Protein AF-A0A948Q547-F1 (afdb_monomer_lite)

Foldseek 3Di:
DDDDDDDDDDLDWQVNQDAQPPQRRAWPTKDQWAWDFDADPVRAGTKIKTQIWTAGPVRQTFTWIWIDDPPGRIDTDSDTAAEPCLVVVVDPVPDHNWDWRHWDNKHWDQDPNWTKIWTWTQTPLAIWIWIWTQDADCPDRRRSRSYTYTPDTPDDDHDGDDDDD

Sequence (165 aa):
MTFRRRGTGPLLSRHDIPAMPPHITDPSSVFNPGAVMLPQDDGSPGRVILLLRVQTRGRKTFTVPAATRPGKPFRISDHPVEFVGLQDFWTPLGMPAMRVFHVYDPRITMLDGELMVTTAVDTERGCRLAIWRAAGSRDGDFAGLERLELIGFAGDHDTRNGVLF

Secondary structure (DSSP, 8-state):
-----SSSS-SS-GGGSPPBTTTBSSEEEEEEEEEEEE--TTSPPPEEEEEEEEEETT--EEEEEEEE-TTSPPEEPSSPPEEESTTT-S-TTSPPPPPEEEEEEEEEEEETTEEEEEEEEEETTEEEEEEEEE-S-TTSTTTTTTEEEEEEES-SS--------

pLDDT: mean 90.16, std 11.58, range [36.22, 98.75]

Structure (mmCIF, N/CA/C/O backbone):
data_AF-A0A948Q547-F1
#
_entry.id   AF-A0A948Q547-F1
#
loop_
_atom_site.group_PDB
_atom_site.id
_atom_site.type_symbol
_atom_site.label_atom_id
_atom_site.label_alt_id
_atom_site.label_comp_id
_atom_site.label_asym_id
_atom_site.label_entity_id
_atom_site.label_seq_id
_atom_site.pdbx_PDB_ins_code
_atom_site.Cartn_x
_atom_site.Cartn_y
_atom_site.Cartn_z
_atom_site.occupancy
_atom_site.B_iso_or_equiv
_atom_site.auth_seq_id
_atom_site.auth_comp_id
_atom_site.auth_asym_id
_atom_site.auth_atom_id
_atom_site.pdbx_PDB_model_num
ATOM 1 N N . MET A 1 1 ? -30.320 -0.808 0.044 1.00 74.25 1 MET A N 1
ATOM 2 C CA . MET A 1 1 ? -29.054 -0.722 0.805 1.00 74.25 1 MET A CA 1
ATOM 3 C C . MET A 1 1 ? -28.857 0.728 1.215 1.00 74.25 1 MET A C 1
ATOM 5 O O . MET A 1 1 ? -28.897 1.585 0.344 1.00 74.25 1 MET A O 1
ATOM 9 N N . THR A 1 2 ? -28.716 1.021 2.509 1.00 89.06 2 THR A N 1
ATOM 10 C CA . THR A 1 2 ? -28.524 2.400 2.995 1.00 89.06 2 THR A CA 1
ATOM 11 C C . THR A 1 2 ? -27.060 2.592 3.354 1.00 89.06 2 THR A C 1
ATOM 13 O O . THR A 1 2 ? -26.587 2.035 4.342 1.00 89.06 2 THR A O 1
ATOM 16 N N . PHE A 1 3 ? -26.334 3.375 2.559 1.00 87.50 3 PHE A N 1
ATOM 17 C CA . PHE A 1 3 ? -24.958 3.738 2.882 1.00 87.50 3 PHE A CA 1
ATOM 18 C C . PHE A 1 3 ? -24.954 4.822 3.961 1.00 87.50 3 PHE A C 1
ATOM 20 O O . PHE A 1 3 ? -25.521 5.897 3.773 1.00 87.50 3 PHE A O 1
ATOM 27 N N . ARG A 1 4 ? -24.310 4.548 5.099 1.00 90.75 4 ARG A N 1
ATOM 28 C CA . ARG A 1 4 ? -24.070 5.544 6.151 1.00 90.75 4 ARG A CA 1
ATOM 29 C C . ARG A 1 4 ? -22.618 5.991 6.088 1.00 90.75 4 ARG A C 1
ATOM 31 O O . ARG A 1 4 ? -21.711 5.203 6.343 1.00 90.75 4 ARG A O 1
ATOM 38 N N . ARG A 1 5 ? -22.398 7.258 5.741 1.00 88.25 5 ARG A N 1
ATOM 39 C CA . ARG A 1 5 ? -21.062 7.857 5.757 1.00 88.25 5 ARG A CA 1
ATOM 40 C C . ARG A 1 5 ? -20.607 8.044 7.203 1.00 88.25 5 ARG A C 1
ATOM 42 O O . ARG A 1 5 ? -21.379 8.487 8.051 1.00 88.25 5 ARG A O 1
ATOM 49 N N . ARG A 1 6 ? -19.344 7.729 7.479 1.00 85.06 6 ARG A N 1
ATOM 50 C CA . ARG A 1 6 ? -18.723 8.048 8.765 1.00 85.06 6 ARG A CA 1
ATOM 51 C C . ARG A 1 6 ? -18.285 9.513 8.758 1.00 85.06 6 ARG A C 1
ATOM 53 O O . ARG A 1 6 ? -17.330 9.856 8.071 1.00 85.06 6 ARG A O 1
ATOM 60 N N . GLY A 1 7 ? -18.983 10.350 9.526 1.00 86.50 7 GLY A N 1
ATOM 61 C CA . GLY A 1 7 ? -18.706 11.787 9.623 1.00 86.50 7 GLY A CA 1
ATOM 62 C C . GLY A 1 7 ? -18.974 12.566 8.327 1.00 86.50 7 GLY A C 1
ATOM 63 O O . GLY A 1 7 ? -19.529 12.039 7.362 1.00 86.50 7 GLY A O 1
ATOM 64 N N . THR A 1 8 ? -18.583 13.843 8.319 1.00 88.50 8 THR A N 1
ATOM 65 C CA . THR A 1 8 ? -18.777 14.773 7.189 1.00 88.50 8 THR A CA 1
ATOM 66 C C . THR A 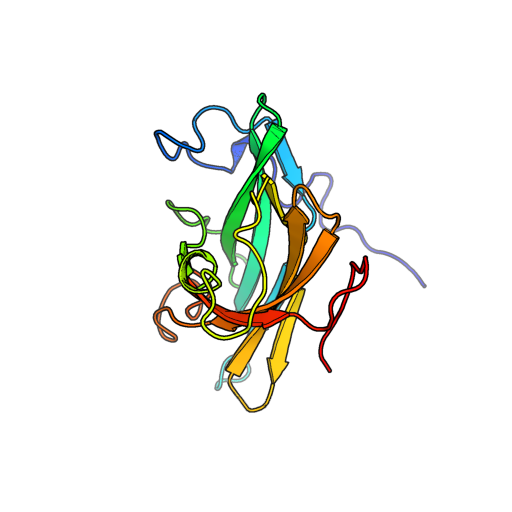1 8 ? -17.547 14.897 6.283 1.00 88.50 8 THR A C 1
ATOM 68 O O . THR A 1 8 ? -17.679 15.297 5.129 1.00 88.50 8 THR A O 1
ATOM 71 N N . GLY A 1 9 ? -16.361 14.529 6.774 1.00 88.19 9 GLY A N 1
ATOM 72 C CA . GLY A 1 9 ? -15.084 14.665 6.069 1.00 88.19 9 GLY A CA 1
ATOM 73 C C . GLY A 1 9 ? -14.540 13.361 5.469 1.00 88.19 9 GLY A C 1
ATOM 74 O O . GLY A 1 9 ? -15.213 12.323 5.483 1.00 88.19 9 GLY A O 1
ATOM 75 N N . PRO A 1 10 ? -13.324 13.400 4.899 1.00 92.69 10 PRO A N 1
ATOM 76 C CA . PRO A 1 10 ? -12.546 12.193 4.650 1.00 92.69 10 PRO A CA 1
ATOM 77 C C . PRO A 1 10 ? -12.061 11.584 5.978 1.00 92.69 10 PRO A C 1
ATOM 79 O O . PRO A 1 10 ? -11.901 12.293 6.967 1.00 92.69 10 PRO A O 1
ATOM 82 N N . LEU A 1 11 ? -11.814 10.269 6.001 1.00 92.69 11 LEU A N 1
ATOM 83 C CA . LEU A 1 11 ? -11.202 9.611 7.168 1.00 92.69 11 LEU A CA 1
ATOM 84 C C . LEU A 1 11 ? -9.729 10.000 7.343 1.00 92.69 11 LEU A C 1
ATOM 86 O O . LEU A 1 11 ? -9.252 10.080 8.468 1.00 92.69 11 LEU A O 1
ATOM 90 N N . LEU A 1 12 ? -9.037 10.206 6.223 1.00 96.06 12 LEU A N 1
ATOM 91 C CA . LEU A 1 12 ? -7.650 10.644 6.125 1.00 96.06 12 LEU A CA 1
ATOM 92 C C . LEU A 1 12 ? -7.515 11.578 4.925 1.00 96.06 12 LEU A C 1
ATOM 94 O O . LEU A 1 12 ? -8.158 11.381 3.891 1.00 96.06 12 LEU A O 1
ATOM 98 N N . SER A 1 13 ? -6.661 12.578 5.060 1.00 96.75 13 SER A N 1
ATOM 99 C CA . SER A 1 13 ? -6.318 13.568 4.051 1.00 96.75 13 SER A CA 1
ATOM 100 C C . SER A 1 13 ? -4.800 13.672 3.910 1.00 96.75 13 SER A C 1
ATOM 102 O O . SER A 1 13 ? -4.035 13.150 4.717 1.00 96.75 13 SER A O 1
ATOM 104 N N . ARG A 1 14 ? -4.333 14.395 2.888 1.00 96.31 14 ARG A N 1
ATOM 105 C CA . ARG A 1 14 ? -2.896 14.658 2.711 1.00 96.31 14 ARG A CA 1
ATOM 106 C C . ARG A 1 14 ? -2.257 15.375 3.911 1.00 96.31 14 ARG A C 1
ATOM 108 O O . ARG A 1 14 ? -1.051 15.281 4.074 1.00 96.31 14 ARG A O 1
ATOM 115 N N . HIS A 1 15 ? -3.048 16.096 4.712 1.00 95.88 15 HIS A N 1
ATOM 116 C CA . HIS A 1 15 ? -2.569 16.820 5.892 1.00 95.88 15 HIS A CA 1
ATOM 117 C C . HIS A 1 15 ? -2.264 15.888 7.069 1.00 95.88 15 HIS A C 1
ATOM 119 O O . HIS A 1 15 ? -1.536 16.281 7.972 1.00 95.88 15 HIS A O 1
ATOM 125 N N . ASP A 1 16 ? -2.782 14.658 7.031 1.00 96.81 16 ASP A N 1
ATOM 126 C CA . ASP A 1 16 ? -2.529 13.629 8.040 1.00 96.81 16 ASP A CA 1
ATOM 127 C C . ASP A 1 16 ? -1.257 12.819 7.735 1.00 96.81 16 ASP A C 1
ATOM 129 O O . ASP A 1 16 ? -0.802 12.041 8.570 1.00 96.81 16 ASP A O 1
ATOM 133 N N . ILE A 1 17 ? -0.678 12.977 6.537 1.00 97.31 17 ILE A N 1
ATOM 134 C CA . ILE A 1 17 ? 0.533 12.265 6.123 1.00 97.31 17 ILE A CA 1
ATOM 135 C C . ILE A 1 17 ? 1.762 13.061 6.578 1.00 97.31 17 ILE A C 1
ATOM 137 O O . ILE A 1 17 ? 1.959 14.181 6.095 1.00 97.31 17 ILE A O 1
ATOM 141 N N . PRO A 1 18 ? 2.606 12.513 7.472 1.00 94.44 18 PRO A N 1
ATOM 142 C CA . PRO A 1 18 ? 3.817 13.200 7.892 1.00 94.44 18 PRO A CA 1
ATOM 143 C C . PRO A 1 18 ? 4.817 13.287 6.734 1.00 94.44 18 PRO A C 1
ATOM 145 O O . PRO A 1 18 ? 4.805 12.473 5.807 1.00 94.44 18 PRO A O 1
ATOM 148 N N . ALA A 1 19 ? 5.709 14.274 6.792 1.00 93.00 19 ALA A N 1
ATOM 149 C CA . ALA A 1 19 ? 6.828 14.337 5.863 1.00 93.00 19 ALA A CA 1
ATOM 150 C C . ALA A 1 19 ? 7.808 13.183 6.143 1.00 93.00 19 ALA A C 1
ATOM 152 O O . ALA A 1 19 ? 8.213 12.978 7.284 1.00 93.00 19 ALA A O 1
ATOM 153 N N . MET A 1 20 ? 8.223 12.472 5.095 1.00 94.44 20 MET A N 1
ATOM 154 C CA . MET A 1 20 ? 9.182 11.360 5.126 1.00 94.44 20 MET A CA 1
ATOM 155 C C . MET A 1 20 ? 10.304 11.620 4.101 1.00 94.44 20 MET A C 1
ATOM 157 O O . MET A 1 20 ? 10.255 11.110 2.972 1.00 94.44 20 MET A O 1
ATOM 161 N N . PRO A 1 21 ? 11.289 12.486 4.407 1.00 91.19 21 PRO A N 1
ATOM 162 C CA . PRO A 1 21 ? 12.372 12.806 3.480 1.00 91.19 21 PRO A CA 1
ATOM 163 C C . PRO A 1 21 ? 13.259 11.589 3.140 1.00 91.19 21 PRO A C 1
ATOM 165 O O . PRO A 1 21 ? 13.424 10.707 3.976 1.00 91.19 21 PRO A O 1
ATOM 168 N N . PRO A 1 22 ? 13.859 11.539 1.931 1.00 89.12 22 PRO A N 1
ATOM 169 C CA . PRO A 1 22 ? 13.700 12.503 0.837 1.00 89.12 22 PRO A CA 1
ATOM 170 C C . PRO A 1 22 ? 12.458 12.228 -0.032 1.00 89.12 22 PRO A C 1
ATOM 172 O O . PRO A 1 22 ? 12.224 12.918 -1.020 1.00 89.12 22 PRO A O 1
ATOM 175 N N . HIS A 1 23 ? 11.680 11.191 0.283 1.00 87.62 23 HIS A N 1
ATOM 176 C CA . HIS A 1 23 ? 10.728 10.587 -0.646 1.00 87.62 23 HIS A CA 1
ATOM 177 C C . HIS A 1 23 ? 9.331 11.218 -0.632 1.00 87.62 23 HIS A C 1
ATOM 179 O O . HIS A 1 23 ? 8.740 11.409 -1.697 1.00 87.62 23 HIS A O 1
ATOM 185 N N . ILE A 1 24 ? 8.808 11.554 0.549 1.00 93.94 24 ILE A N 1
ATOM 186 C CA . ILE A 1 24 ? 7.465 12.115 0.744 1.00 93.94 24 ILE A CA 1
ATOM 187 C C . ILE A 1 24 ? 7.591 13.438 1.499 1.00 93.94 24 ILE A C 1
ATOM 189 O O . ILE A 1 24 ? 7.372 13.506 2.698 1.00 93.94 24 ILE A O 1
ATOM 193 N N . THR A 1 25 ? 7.976 14.511 0.818 1.00 92.88 25 THR A N 1
ATOM 194 C CA . THR A 1 25 ? 8.087 15.848 1.436 1.00 92.88 25 THR A CA 1
ATOM 195 C C . THR A 1 25 ? 6.860 16.727 1.194 1.00 92.88 25 THR A C 1
ATOM 197 O O . THR A 1 25 ? 6.592 17.637 1.969 1.00 92.88 25 THR A O 1
ATOM 200 N N . ASP A 1 26 ? 6.099 16.443 0.135 1.00 92.94 26 ASP A N 1
ATOM 201 C CA . ASP A 1 26 ? 4.949 17.242 -0.298 1.00 92.94 26 ASP A CA 1
ATOM 202 C C . ASP A 1 26 ? 3.834 16.329 -0.852 1.00 92.94 26 ASP A C 1
ATOM 204 O O . ASP A 1 26 ? 3.690 16.158 -2.076 1.00 92.94 26 ASP A O 1
ATOM 208 N N . PRO A 1 27 ? 3.084 15.649 0.042 1.00 96.06 27 PRO A N 1
ATOM 209 C CA . PRO A 1 27 ? 1.976 14.792 -0.351 1.00 96.06 27 PRO A CA 1
ATOM 210 C C . PRO A 1 27 ? 0.847 15.627 -0.972 1.00 96.06 27 PRO A C 1
ATOM 212 O O . PRO A 1 27 ? 0.334 16.594 -0.406 1.00 96.06 27 PRO A O 1
ATOM 215 N N . SER A 1 28 ? 0.431 15.221 -2.167 1.00 96.50 28 SER A N 1
ATOM 216 C CA . SER A 1 28 ? -0.675 15.830 -2.909 1.00 96.50 28 SER A CA 1
ATOM 217 C C . SER A 1 28 ? -2.012 15.148 -2.623 1.00 96.50 28 SER A C 1
ATOM 219 O O . SER A 1 28 ? -3.046 15.813 -2.613 1.00 96.50 28 SER A O 1
ATOM 221 N N . SER A 1 29 ? -2.005 13.837 -2.362 1.00 97.25 29 SER A N 1
ATOM 222 C CA . SER A 1 29 ? -3.214 13.049 -2.118 1.00 97.25 29 SER A CA 1
ATOM 223 C C . SER A 1 29 ? -2.921 11.746 -1.365 1.00 97.25 29 SER A C 1
ATOM 225 O O . SER A 1 29 ? -1.806 11.222 -1.402 1.00 97.25 29 SER A O 1
ATOM 227 N N . VAL A 1 30 ? -3.952 11.235 -0.685 1.00 97.94 30 VAL A N 1
ATOM 228 C CA . VAL A 1 30 ? -3.998 9.921 -0.032 1.00 97.94 30 VAL A CA 1
ATOM 229 C C . VAL A 1 30 ? -5.317 9.248 -0.403 1.00 97.94 30 VAL A C 1
ATOM 231 O O . VAL A 1 30 ? -6.376 9.859 -0.267 1.00 97.94 30 VAL A O 1
ATOM 234 N N . PHE A 1 31 ? -5.265 8.033 -0.946 1.00 97.94 31 PHE A N 1
ATOM 235 C CA . PHE A 1 31 ? -6.444 7.353 -1.489 1.00 97.94 31 PHE A CA 1
ATOM 236 C C . PHE A 1 31 ? -6.206 5.842 -1.659 1.00 97.94 31 PHE A C 1
ATOM 238 O O . PHE A 1 31 ? -5.159 5.331 -1.268 1.00 97.94 31 PHE A O 1
ATOM 245 N N . ASN A 1 32 ? -7.209 5.130 -2.187 1.00 97.62 32 ASN A N 1
ATOM 246 C CA . ASN A 1 32 ? -7.186 3.705 -2.554 1.00 97.62 32 ASN A CA 1
ATOM 247 C C . ASN A 1 32 ? -6.442 2.776 -1.577 1.00 97.62 32 ASN A C 1
ATOM 249 O O . ASN A 1 32 ? -5.498 2.094 -1.985 1.00 97.62 32 ASN A O 1
ATOM 253 N N . PRO A 1 33 ? -6.833 2.744 -0.290 1.00 98.06 33 PRO A N 1
ATOM 254 C CA . PRO A 1 33 ? -6.163 1.879 0.651 1.00 98.06 33 PRO A CA 1
ATOM 255 C C . PRO A 1 33 ? -6.554 0.414 0.450 1.00 98.06 33 PRO A C 1
ATOM 257 O O . PRO A 1 33 ? -7.725 0.094 0.235 1.00 98.06 33 PRO A O 1
ATOM 260 N N . GLY A 1 34 ? -5.586 -0.475 0.637 1.00 98.19 34 GLY A N 1
ATOM 261 C CA . GLY A 1 34 ? -5.870 -1.842 1.061 1.00 98.19 34 GLY A CA 1
ATOM 262 C C . GLY A 1 34 ? -6.294 -1.817 2.521 1.00 98.19 34 GLY A C 1
ATOM 263 O O . GLY A 1 34 ? -5.791 -0.986 3.273 1.00 98.19 34 GLY A O 1
ATOM 264 N N . ALA A 1 35 ? -7.217 -2.681 2.932 1.00 97.00 35 ALA A N 1
ATOM 265 C CA . ALA A 1 35 ? -7.736 -2.680 4.294 1.00 97.00 35 ALA A CA 1
ATOM 266 C C . ALA A 1 35 ? -7.872 -4.101 4.831 1.00 97.00 35 ALA A C 1
ATOM 268 O O . ALA A 1 35 ? -8.335 -4.988 4.119 1.00 97.00 35 ALA A O 1
ATOM 269 N N . VAL A 1 36 ? -7.521 -4.286 6.101 1.00 96.19 36 VAL A N 1
ATOM 270 C CA . VAL A 1 36 ? -7.805 -5.501 6.865 1.00 96.19 36 VAL A CA 1
ATOM 271 C C . VAL A 1 36 ? -8.250 -5.123 8.272 1.00 96.19 36 VAL A C 1
ATOM 273 O O . VAL A 1 36 ? -7.772 -4.145 8.853 1.00 96.19 36 VAL A O 1
ATOM 276 N N . MET A 1 37 ? -9.182 -5.892 8.825 1.00 94.88 37 MET A N 1
ATOM 277 C CA . MET A 1 37 ? -9.537 -5.828 10.237 1.00 94.88 37 MET A CA 1
ATOM 278 C C . MET A 1 37 ? -8.989 -7.079 10.914 1.00 94.88 37 MET A C 1
ATOM 280 O O . MET A 1 37 ? -9.390 -8.187 10.571 1.00 94.88 37 MET A O 1
ATOM 284 N N . LEU A 1 38 ? -8.066 -6.893 11.854 1.00 92.25 38 LEU A N 1
ATOM 285 C CA . LEU A 1 38 ? -7.522 -7.974 12.663 1.00 92.25 38 LEU A CA 1
ATOM 286 C C . LEU A 1 38 ? -8.361 -8.115 13.935 1.00 92.25 38 LEU A C 1
ATOM 288 O O . LEU A 1 38 ? -8.468 -7.128 14.674 1.00 92.25 38 LEU A O 1
ATOM 292 N N . PRO A 1 39 ? -8.967 -9.285 14.194 1.00 87.31 39 PRO A N 1
ATOM 293 C CA . PRO A 1 39 ? -9.697 -9.526 15.433 1.00 87.31 39 PRO A CA 1
ATOM 294 C C . PRO A 1 39 ? -8.757 -9.469 16.646 1.00 87.31 39 PRO A C 1
ATOM 296 O O . PRO A 1 39 ? -7.539 -9.576 16.503 1.00 87.31 39 PRO A O 1
ATOM 299 N N . GLN A 1 40 ? -9.329 -9.277 17.835 1.00 81.38 40 GLN A N 1
ATOM 300 C CA . GLN A 1 40 ? -8.626 -9.485 19.103 1.00 81.38 40 GLN A CA 1
ATOM 301 C C . GLN A 1 40 ? -9.146 -10.764 19.760 1.00 81.38 40 GLN A C 1
ATOM 303 O O . GLN A 1 40 ? -10.337 -11.067 19.657 1.00 81.38 40 GLN A O 1
ATOM 308 N N . ASP A 1 41 ? -8.261 -11.497 20.434 1.00 81.50 41 ASP A N 1
ATOM 309 C CA . ASP A 1 41 ? -8.575 -12.800 21.041 1.00 81.50 41 ASP A CA 1
ATOM 310 C C . ASP A 1 41 ? -9.621 -12.703 22.164 1.00 81.50 41 ASP A C 1
ATOM 312 O O . ASP A 1 41 ? -10.328 -13.664 22.453 1.00 81.50 41 ASP A O 1
ATOM 316 N N . ASP A 1 42 ? -9.755 -11.526 22.777 1.00 82.81 42 ASP A N 1
ATOM 317 C CA . ASP A 1 42 ? -10.699 -11.244 23.860 1.00 82.81 42 ASP A CA 1
ATOM 318 C C . ASP A 1 42 ? -12.113 -10.864 23.374 1.00 82.81 42 ASP A C 1
ATOM 320 O O . ASP A 1 42 ? -12.975 -10.501 24.177 1.00 82.81 42 ASP A O 1
ATOM 324 N N . GLY A 1 43 ? -12.365 -10.925 22.061 1.00 77.50 43 GLY A N 1
ATOM 325 C CA . GLY A 1 43 ? -13.646 -10.557 21.455 1.00 77.50 43 GLY A CA 1
ATOM 326 C C . GLY A 1 43 ? -13.902 -9.048 21.381 1.00 77.50 43 GLY A C 1
ATOM 327 O O . GLY A 1 43 ? -14.984 -8.630 20.957 1.00 77.50 43 GLY A O 1
ATOM 328 N N . SER A 1 44 ? -12.931 -8.211 21.763 1.00 79.44 44 SER A N 1
ATOM 329 C CA . SER A 1 44 ? -13.020 -6.764 21.585 1.00 79.44 44 SER A CA 1
ATOM 330 C C . SER A 1 44 ? -12.935 -6.372 20.097 1.00 79.44 44 SER A C 1
ATOM 332 O O . SER A 1 44 ? -12.478 -7.154 19.252 1.00 79.44 44 SER A O 1
ATOM 334 N N . PRO A 1 45 ? -13.412 -5.170 19.710 1.00 81.19 45 PRO A N 1
ATOM 335 C CA . PRO A 1 45 ? -13.444 -4.812 18.305 1.00 81.19 45 PRO A CA 1
ATOM 336 C C . PRO A 1 45 ? -12.026 -4.658 17.739 1.00 81.19 45 PRO A C 1
ATOM 338 O O . PRO A 1 45 ? -11.155 -4.009 18.323 1.00 81.19 45 PRO A O 1
ATOM 341 N N . GLY A 1 46 ? -11.823 -5.266 16.571 1.00 88.19 46 GLY A N 1
ATOM 342 C CA . GLY A 1 46 ? -10.513 -5.458 15.965 1.00 88.19 46 GLY A CA 1
ATOM 343 C C . GLY A 1 46 ? -9.741 -4.180 15.628 1.00 88.19 46 GLY A C 1
ATOM 344 O O . GLY A 1 46 ? -10.297 -3.087 15.473 1.00 88.19 46 GLY A O 1
A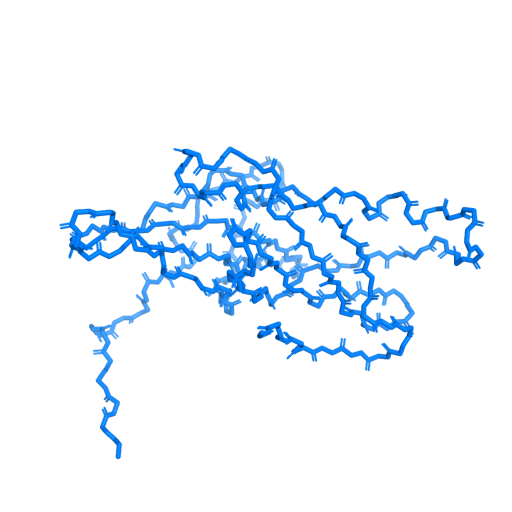TOM 345 N N . ARG A 1 47 ? -8.425 -4.334 15.454 1.00 92.38 47 ARG A N 1
ATOM 346 C CA . ARG A 1 47 ? -7.555 -3.288 14.897 1.00 92.38 47 ARG A CA 1
ATOM 347 C C . ARG A 1 47 ? -7.779 -3.218 13.390 1.00 92.38 47 ARG A C 1
ATOM 349 O O . ARG A 1 47 ? -7.678 -4.231 12.705 1.00 92.38 47 ARG A O 1
ATOM 356 N N . VAL A 1 48 ? -8.024 -2.026 12.858 1.00 95.75 48 VAL A N 1
ATOM 357 C CA . VAL A 1 48 ? -8.059 -1.803 11.407 1.00 95.75 48 VAL A CA 1
ATOM 358 C C . VAL A 1 48 ? -6.677 -1.365 10.957 1.00 95.75 48 VAL A C 1
ATOM 360 O O . VAL A 1 48 ? -6.115 -0.432 11.531 1.00 95.75 48 VAL A O 1
ATOM 363 N N . ILE A 1 49 ? -6.149 -2.015 9.925 1.00 97.62 49 ILE A N 1
ATOM 364 C CA . ILE A 1 49 ? -4.907 -1.625 9.262 1.00 97.62 49 ILE A CA 1
ATOM 365 C C . ILE A 1 49 ? -5.224 -1.289 7.812 1.00 97.62 49 ILE A C 1
ATOM 367 O O . ILE A 1 49 ? -5.967 -2.006 7.139 1.00 97.62 49 ILE A O 1
ATOM 371 N N . LEU A 1 50 ? -4.663 -0.180 7.350 1.00 98.50 50 LEU A N 1
ATOM 372 C CA . LEU A 1 50 ? -4.725 0.292 5.985 1.00 98.50 50 LEU A CA 1
ATOM 373 C C . LEU A 1 50 ? -3.320 0.316 5.385 1.00 98.50 50 LEU A C 1
ATOM 375 O O . LEU A 1 50 ? -2.368 0.730 6.041 1.00 98.50 50 LEU A O 1
ATOM 379 N N . LEU A 1 51 ? -3.214 -0.044 4.113 1.00 98.75 51 LEU A N 1
ATOM 380 C CA . LEU A 1 51 ? -2.064 0.276 3.277 1.00 98.75 51 LEU A CA 1
ATOM 381 C C . LEU A 1 51 ? -2.477 1.392 2.322 1.00 98.75 51 LEU A C 1
ATOM 383 O O . LEU A 1 51 ? -3.146 1.142 1.326 1.00 98.75 51 LEU A O 1
ATOM 387 N N . LEU A 1 52 ? -2.139 2.632 2.664 1.00 98.62 52 LEU A N 1
ATOM 388 C CA . LEU A 1 52 ? -2.561 3.832 1.945 1.00 98.62 52 LEU A CA 1
ATOM 389 C C . LEU A 1 52 ? -1.752 4.012 0.661 1.00 98.62 52 LEU A C 1
ATOM 391 O O . LEU A 1 52 ? -0.528 3.908 0.704 1.00 98.62 52 LEU A O 1
ATOM 395 N N . ARG A 1 53 ? -2.386 4.415 -0.446 1.00 98.25 53 ARG A N 1
ATOM 396 C CA . ARG A 1 53 ? -1.658 5.001 -1.577 1.00 98.25 53 ARG A CA 1
ATOM 397 C C . ARG A 1 53 ? -1.481 6.493 -1.331 1.00 98.25 53 ARG A C 1
ATOM 399 O O . ARG A 1 53 ? -2.446 7.256 -1.361 1.00 98.25 53 ARG A O 1
ATOM 406 N N . VAL A 1 54 ? -0.240 6.911 -1.124 1.00 98.25 54 VAL A N 1
ATOM 407 C CA . VAL A 1 54 ? 0.154 8.317 -0.992 1.00 98.25 54 VAL A CA 1
ATOM 408 C C . VAL A 1 54 ? 0.812 8.762 -2.288 1.00 98.25 54 VAL A C 1
ATOM 410 O O . VAL A 1 54 ? 1.703 8.084 -2.790 1.00 98.25 54 VAL A O 1
ATOM 413 N N . GLN A 1 55 ? 0.399 9.900 -2.840 1.00 96.81 55 GLN A N 1
ATOM 414 C CA . GLN A 1 55 ? 0.999 10.467 -4.047 1.00 96.81 55 GLN A CA 1
ATOM 415 C C . GLN A 1 55 ? 1.571 11.858 -3.773 1.00 96.81 55 GLN A C 1
ATOM 417 O O . GLN A 1 55 ? 0.881 12.725 -3.236 1.00 96.81 55 GLN A O 1
ATOM 422 N N . THR A 1 56 ? 2.811 12.110 -4.191 1.00 95.56 56 THR A N 1
ATOM 423 C CA . THR A 1 56 ? 3.445 13.440 -4.121 1.00 95.56 56 THR A CA 1
ATOM 424 C C . THR A 1 56 ? 3.059 14.310 -5.319 1.00 95.56 56 THR A C 1
ATOM 426 O O . THR A 1 56 ? 2.555 13.800 -6.320 1.00 95.56 56 THR A O 1
ATOM 429 N N . ARG A 1 57 ? 3.315 15.627 -5.278 1.00 92.12 57 ARG A N 1
ATOM 430 C CA . ARG A 1 57 ? 3.034 16.508 -6.439 1.00 92.12 57 ARG A CA 1
ATOM 431 C C . ARG A 1 57 ? 3.762 16.101 -7.721 1.00 92.12 57 ARG A C 1
ATOM 433 O O . ARG A 1 57 ? 3.220 16.288 -8.804 1.00 92.12 57 ARG A O 1
ATOM 440 N N . GLY A 1 58 ? 4.928 15.464 -7.603 1.00 90.88 58 GLY A N 1
ATOM 441 C CA . GLY A 1 58 ? 5.646 14.850 -8.727 1.00 90.88 58 GLY A CA 1
ATOM 442 C C . GLY A 1 58 ? 4.994 13.572 -9.274 1.00 90.88 58 GLY A C 1
ATOM 443 O O . GLY A 1 58 ? 5.620 12.863 -10.052 1.00 90.88 58 GLY A O 1
ATOM 444 N N . ARG A 1 59 ? 3.770 13.239 -8.841 1.00 90.75 59 ARG A N 1
ATOM 445 C CA . ARG A 1 59 ? 2.978 12.049 -9.201 1.00 90.75 59 ARG A CA 1
ATOM 446 C C . ARG A 1 59 ? 3.571 10.703 -8.784 1.00 90.75 59 ARG A C 1
ATOM 448 O O . ARG A 1 59 ? 2.924 9.680 -9.002 1.00 90.75 59 ARG A O 1
ATOM 455 N N . LYS A 1 60 ? 4.724 10.687 -8.110 1.00 92.81 60 LYS A N 1
ATOM 456 C CA . LYS A 1 60 ? 5.294 9.479 -7.505 1.00 92.81 60 LYS A CA 1
ATOM 457 C C . LYS A 1 60 ? 4.374 8.964 -6.400 1.00 92.81 60 LYS A C 1
ATOM 459 O O . LYS A 1 60 ? 3.862 9.749 -5.602 1.00 92.81 60 LYS A O 1
ATOM 464 N N . THR A 1 61 ? 4.162 7.653 -6.372 1.00 95.00 61 THR A N 1
ATOM 465 C CA . THR A 1 61 ? 3.287 6.990 -5.402 1.00 95.00 61 THR A CA 1
ATOM 466 C C . THR A 1 61 ? 4.089 6.155 -4.423 1.00 95.00 61 THR A C 1
ATOM 468 O O . THR A 1 61 ? 5.105 5.568 -4.787 1.00 95.00 61 THR A O 1
ATOM 471 N N . PHE A 1 62 ? 3.580 6.062 -3.204 1.00 97.06 62 PHE A N 1
ATOM 472 C CA . PHE A 1 62 ? 4.126 5.274 -2.115 1.00 97.06 62 PHE A CA 1
ATOM 473 C C . PHE A 1 62 ? 2.992 4.522 -1.433 1.00 97.06 62 PHE A C 1
ATOM 475 O O . PHE A 1 62 ? 1.857 5.004 -1.402 1.00 97.06 62 PHE A O 1
ATOM 482 N N . THR A 1 63 ? 3.311 3.360 -0.875 1.00 98.12 63 THR A N 1
ATOM 483 C CA . THR A 1 63 ? 2.397 2.648 0.017 1.00 98.12 63 THR A CA 1
ATOM 484 C C . THR A 1 63 ? 2.789 2.988 1.447 1.00 98.12 63 THR A C 1
ATOM 486 O O . THR A 1 63 ? 3.958 2.853 1.788 1.00 98.12 63 THR A O 1
ATOM 489 N N . VAL A 1 64 ? 1.856 3.470 2.266 1.00 98.44 64 VAL A N 1
ATOM 490 C CA . VAL A 1 64 ? 2.131 3.901 3.646 1.00 98.44 64 VAL A CA 1
ATOM 491 C C . VAL A 1 64 ? 1.177 3.184 4.603 1.00 98.44 64 VAL A C 1
ATOM 493 O O . VAL A 1 64 ? -0.038 3.329 4.444 1.00 98.44 64 VAL A O 1
ATOM 496 N N . PRO A 1 65 ? 1.679 2.423 5.591 1.00 98.38 65 PRO A N 1
ATOM 497 C CA . PRO A 1 65 ? 0.827 1.797 6.590 1.00 98.38 65 PRO A CA 1
ATOM 498 C C . PRO A 1 65 ? 0.128 2.824 7.481 1.00 98.38 65 PRO A C 1
ATOM 500 O O . PRO A 1 65 ? 0.697 3.847 7.866 1.00 98.38 65 PRO A O 1
ATOM 503 N N . ALA A 1 66 ? -1.109 2.521 7.851 1.00 98.38 66 ALA A N 1
ATOM 504 C CA . ALA A 1 66 ? -1.851 3.242 8.868 1.00 98.38 66 ALA A CA 1
ATOM 505 C C . ALA A 1 66 ? -2.677 2.263 9.696 1.00 98.38 66 ALA A C 1
ATOM 507 O O . ALA A 1 66 ? -3.245 1.321 9.157 1.00 98.38 66 ALA A O 1
ATOM 508 N N . ALA A 1 67 ? -2.785 2.485 11.000 1.00 97.25 67 ALA A N 1
ATOM 509 C CA . ALA A 1 67 ? -3.541 1.612 11.886 1.00 97.25 67 ALA A CA 1
ATOM 510 C C . ALA A 1 67 ? -4.430 2.416 12.827 1.00 97.25 67 ALA A C 1
ATOM 512 O O . ALA A 1 67 ? -4.093 3.520 13.248 1.00 97.25 67 ALA A O 1
ATOM 513 N N . THR A 1 68 ? -5.575 1.852 13.184 1.00 95.25 68 THR A N 1
ATOM 514 C CA . THR A 1 68 ? -6.454 2.429 14.195 1.00 95.25 68 THR A CA 1
ATOM 515 C C . THR A 1 68 ? -7.115 1.348 15.037 1.00 95.25 68 THR A C 1
ATOM 517 O O . THR A 1 68 ? -7.296 0.206 14.609 1.00 95.25 68 THR A O 1
ATOM 520 N N . ARG A 1 69 ? -7.484 1.733 16.257 1.00 91.81 69 ARG A N 1
ATOM 521 C CA . ARG A 1 69 ? -8.296 0.945 17.184 1.00 91.81 69 ARG A CA 1
ATOM 522 C C . ARG A 1 69 ? -9.641 1.649 17.389 1.00 91.81 69 ARG A C 1
ATOM 524 O O . ARG A 1 69 ? -9.738 2.856 17.141 1.00 91.81 69 ARG A O 1
ATOM 531 N N . PRO A 1 70 ? -10.677 0.943 17.862 1.00 88.50 70 PRO A N 1
ATOM 532 C CA . PRO A 1 70 ? -11.974 1.551 18.143 1.00 88.50 70 PRO A CA 1
ATOM 533 C C . PRO A 1 70 ? -11.848 2.828 18.986 1.00 88.50 70 PRO A C 1
ATOM 535 O O . PRO A 1 70 ? -11.170 2.853 20.010 1.00 88.50 70 PRO A O 1
ATOM 538 N N . GLY A 1 71 ? -12.470 3.912 18.518 1.00 86.44 71 GLY A N 1
ATOM 539 C CA . GLY A 1 71 ? -12.461 5.212 19.201 1.00 86.44 71 GLY A CA 1
ATOM 540 C C . GLY A 1 71 ? -11.133 5.983 19.171 1.00 86.44 71 GLY A C 1
ATOM 541 O O . GLY A 1 71 ? -11.055 7.050 19.774 1.00 86.44 71 GLY A O 1
ATOM 542 N N . LYS A 1 72 ? -10.094 5.493 18.484 1.00 91.19 72 LYS A N 1
ATOM 543 C CA . LYS A 1 72 ? -8.802 6.184 18.348 1.00 91.19 72 LYS A CA 1
ATOM 544 C C . LYS A 1 72 ? -8.639 6.790 16.947 1.00 91.19 72 LYS A C 1
ATOM 546 O O . LYS A 1 72 ? -9.247 6.295 15.997 1.00 91.19 72 LYS A O 1
ATOM 551 N N . PRO A 1 73 ? -7.839 7.861 16.787 1.00 92.62 73 PRO A N 1
ATOM 552 C CA . PRO A 1 73 ? -7.431 8.322 15.463 1.00 92.62 73 PRO A CA 1
ATOM 553 C C . PRO A 1 73 ? -6.559 7.266 14.764 1.00 92.62 73 PRO A C 1
ATOM 555 O O . PRO A 1 73 ? -6.135 6.279 15.373 1.00 92.62 73 PRO A O 1
ATOM 558 N N . PHE A 1 74 ? -6.306 7.456 13.472 1.00 96.19 74 PHE A N 1
ATOM 559 C CA . PHE A 1 74 ? -5.307 6.662 12.763 1.00 96.19 74 PHE A CA 1
ATOM 560 C C . PHE A 1 74 ? -3.899 7.093 13.177 1.00 96.19 74 PHE A C 1
ATOM 562 O O . PHE A 1 74 ? -3.583 8.280 13.181 1.00 96.19 74 PHE A O 1
ATOM 569 N N . ARG A 1 75 ? -3.049 6.114 13.481 1.00 96.88 75 ARG A N 1
ATOM 570 C CA . ARG A 1 75 ? -1.597 6.267 13.502 1.00 96.88 75 ARG A CA 1
ATOM 571 C C . ARG A 1 75 ? -1.078 5.962 12.102 1.00 96.88 75 ARG A C 1
ATOM 573 O O . ARG A 1 75 ? -1.394 4.903 11.565 1.00 96.88 75 ARG A O 1
ATOM 580 N N . ILE A 1 76 ? -0.296 6.868 11.529 1.00 98.12 76 ILE A N 1
ATOM 581 C CA . ILE A 1 76 ? 0.356 6.690 10.226 1.00 98.12 76 ILE A CA 1
ATOM 582 C C . ILE A 1 76 ? 1.806 6.277 10.478 1.00 98.12 76 ILE A C 1
ATOM 584 O O . ILE A 1 76 ? 2.424 6.781 11.418 1.00 98.12 76 ILE A O 1
ATOM 588 N N . SER A 1 77 ? 2.332 5.349 9.681 1.00 97.12 77 SER A N 1
ATOM 589 C CA . SER A 1 77 ? 3.763 5.035 9.685 1.00 97.12 77 SER A CA 1
ATOM 590 C C . SER A 1 77 ? 4.583 6.286 9.364 1.00 97.12 77 SER A C 1
ATOM 592 O O . SER A 1 77 ? 4.124 7.148 8.618 1.00 97.12 77 SER A O 1
ATOM 594 N N . ASP A 1 78 ? 5.789 6.388 9.909 1.00 95.06 78 ASP A N 1
ATOM 595 C CA . ASP A 1 78 ? 6.771 7.434 9.592 1.00 95.06 78 ASP A CA 1
ATOM 596 C C . ASP A 1 78 ? 7.675 7.066 8.400 1.00 95.06 78 ASP A C 1
ATOM 598 O O . ASP A 1 78 ? 8.492 7.873 7.959 1.00 95.06 78 ASP A O 1
ATOM 602 N N . HIS A 1 79 ? 7.489 5.870 7.840 1.00 95.38 79 HIS A N 1
ATOM 603 C CA . HIS A 1 79 ? 8.154 5.387 6.638 1.00 95.38 79 HIS A CA 1
ATOM 604 C C . HIS A 1 79 ? 7.157 4.671 5.709 1.00 95.38 79 HIS A C 1
ATOM 606 O O . HIS A 1 79 ? 6.179 4.070 6.176 1.00 95.38 79 HIS A O 1
ATOM 612 N N . PRO A 1 80 ? 7.368 4.725 4.381 1.00 97.06 80 PRO A N 1
ATOM 613 C CA . PRO A 1 80 ? 6.602 3.912 3.447 1.00 97.06 80 PRO A CA 1
ATOM 614 C C . PRO A 1 80 ? 6.940 2.427 3.615 1.00 97.06 80 PRO A C 1
ATOM 616 O O . PRO A 1 80 ? 7.977 2.075 4.170 1.00 97.06 80 PRO A O 1
ATOM 619 N N . VAL A 1 81 ? 6.079 1.566 3.076 1.00 97.44 81 VAL A N 1
ATOM 620 C CA . VAL A 1 81 ? 6.334 0.128 2.973 1.00 97.44 81 VAL A CA 1
ATOM 621 C C . VAL A 1 81 ? 7.646 -0.128 2.236 1.00 97.44 81 VAL A C 1
ATOM 623 O O . VAL A 1 81 ? 7.864 0.396 1.138 1.00 97.44 81 VAL A O 1
ATOM 626 N N . GLU A 1 82 ? 8.483 -0.982 2.814 1.00 95.38 82 GLU A N 1
ATOM 627 C CA . GLU A 1 82 ? 9.641 -1.564 2.148 1.00 95.38 82 GLU A CA 1
ATOM 628 C C . GLU A 1 82 ? 9.184 -2.738 1.269 1.00 95.38 82 GLU A C 1
ATOM 630 O O . GLU A 1 82 ? 8.675 -3.738 1.771 1.00 95.38 82 GLU A O 1
ATOM 635 N N . PHE A 1 83 ? 9.356 -2.626 -0.050 1.00 94.38 83 PHE A N 1
ATOM 636 C CA . PHE A 1 83 ? 9.110 -3.730 -0.982 1.00 94.38 83 PHE A CA 1
ATOM 637 C C . PHE A 1 83 ? 10.420 -4.463 -1.269 1.00 94.38 83 PHE A C 1
ATOM 639 O O . PHE A 1 83 ? 11.354 -3.867 -1.803 1.00 94.38 83 PHE A O 1
ATOM 646 N N . VAL A 1 84 ? 10.468 -5.755 -0.957 1.00 92.69 84 VAL A N 1
ATOM 647 C CA . VAL A 1 84 ? 11.660 -6.602 -1.090 1.00 92.69 84 VAL A CA 1
ATOM 648 C C . VAL A 1 84 ? 11.423 -7.666 -2.158 1.00 92.69 84 VAL A C 1
ATOM 650 O O . VAL A 1 84 ? 10.338 -8.238 -2.242 1.00 92.69 84 VAL A O 1
ATOM 653 N N . GLY A 1 85 ? 12.433 -7.931 -2.987 1.00 87.94 85 GLY A N 1
ATOM 654 C CA . GLY A 1 85 ? 12.410 -8.988 -4.003 1.00 87.94 85 GLY A CA 1
ATOM 655 C C . GLY A 1 85 ? 12.070 -8.503 -5.414 1.00 87.94 85 GLY A C 1
ATOM 656 O O . GLY A 1 85 ? 12.281 -9.231 -6.379 1.00 87.94 85 GLY A O 1
ATOM 657 N N . LEU A 1 86 ? 11.625 -7.250 -5.582 1.00 80.62 86 LEU A N 1
ATOM 658 C CA . LEU A 1 86 ? 11.469 -6.649 -6.918 1.00 80.62 86 LEU A CA 1
ATOM 659 C C . LEU A 1 86 ? 12.804 -6.537 -7.655 1.00 80.62 86 LEU A C 1
ATOM 661 O O . LEU A 1 86 ? 12.854 -6.700 -8.872 1.00 80.62 86 LEU A O 1
ATOM 665 N N . GLN A 1 87 ? 13.874 -6.249 -6.914 1.00 70.12 87 GLN A N 1
ATOM 666 C CA . GLN A 1 87 ? 15.231 -6.166 -7.439 1.00 70.12 87 GLN A CA 1
ATOM 667 C C . GLN A 1 87 ? 15.783 -7.535 -7.863 1.00 70.12 87 GLN A C 1
ATOM 669 O O . GLN A 1 87 ? 16.588 -7.603 -8.785 1.00 70.12 87 GLN A O 1
ATOM 674 N N . ASP A 1 88 ? 15.306 -8.616 -7.239 1.00 61.94 88 ASP A N 1
ATOM 675 C CA . ASP A 1 88 ? 15.791 -9.984 -7.460 1.00 61.94 88 ASP A CA 1
ATOM 676 C C . ASP A 1 88 ? 15.124 -10.654 -8.674 1.00 61.94 88 ASP A C 1
ATOM 678 O O . ASP A 1 88 ? 15.585 -11.686 -9.159 1.00 61.94 88 ASP A O 1
ATOM 682 N N . PHE A 1 89 ? 14.120 -10.001 -9.275 1.00 56.81 89 PHE A N 1
ATOM 683 C CA . PHE A 1 89 ? 13.656 -10.306 -10.634 1.00 56.81 89 PHE A CA 1
ATOM 684 C C . PHE A 1 89 ? 14.633 -9.820 -11.738 1.00 56.81 89 PHE A C 1
ATOM 686 O O . PHE A 1 89 ? 14.256 -9.618 -12.892 1.00 56.81 89 PHE A O 1
ATOM 693 N N . TRP A 1 90 ? 15.920 -9.691 -11.407 1.00 44.66 90 TRP A N 1
ATOM 694 C CA . TRP A 1 90 ? 17.057 -9.775 -12.328 1.00 44.66 90 TRP A CA 1
ATOM 695 C C . TRP A 1 90 ? 17.360 -11.251 -12.581 1.00 44.66 90 TRP A C 1
ATOM 697 O O . TRP A 1 90 ? 18.207 -11.866 -11.939 1.00 44.66 90 TRP A O 1
ATOM 707 N N . THR A 1 91 ? 16.540 -11.884 -13.408 1.00 47.22 91 THR A N 1
ATOM 708 C CA . THR A 1 91 ? 16.327 -13.314 -13.176 1.00 47.22 91 THR A CA 1
ATOM 709 C C . THR A 1 91 ? 17.360 -14.258 -13.826 1.00 47.22 91 THR A C 1
ATOM 711 O O . THR A 1 91 ? 17.736 -14.073 -14.983 1.00 47.22 91 THR A O 1
ATOM 714 N N . PRO A 1 92 ? 17.644 -15.397 -13.159 1.00 36.22 92 PRO A N 1
ATOM 715 C CA . PRO A 1 92 ? 17.927 -16.708 -13.766 1.00 36.22 92 PRO A CA 1
ATOM 716 C C . PRO A 1 92 ? 16.707 -17.371 -14.467 1.00 36.22 92 PRO A C 1
ATOM 718 O O . PRO A 1 92 ? 16.806 -18.498 -14.937 1.00 36.22 92 PRO A O 1
ATOM 721 N N . LEU A 1 93 ? 15.556 -16.685 -14.536 1.00 43.75 93 LEU A N 1
ATOM 722 C CA . LEU A 1 93 ? 14.258 -17.090 -15.119 1.00 43.75 93 LEU A CA 1
ATOM 723 C C . LEU A 1 93 ? 13.928 -16.341 -16.436 1.00 43.75 93 LEU A C 1
ATOM 725 O O . LEU A 1 93 ? 12.790 -16.364 -16.898 1.00 43.75 93 LEU A O 1
ATOM 729 N N . GLY A 1 94 ? 14.902 -15.677 -17.067 1.00 48.16 94 GLY A N 1
ATOM 730 C CA . GLY A 1 94 ? 14.780 -15.158 -18.436 1.00 48.16 94 GLY A CA 1
ATOM 731 C C . GLY A 1 94 ? 13.883 -13.928 -18.655 1.00 48.16 94 GLY A C 1
ATOM 732 O O . GLY A 1 94 ? 13.628 -13.580 -19.807 1.00 48.16 94 GLY A O 1
ATOM 733 N N . MET A 1 95 ? 13.418 -13.231 -17.612 1.00 52.88 95 MET A N 1
ATOM 734 C CA . MET A 1 95 ? 12.745 -11.933 -17.779 1.00 52.88 95 MET A CA 1
ATOM 735 C C . MET A 1 95 ? 13.761 -10.775 -17.714 1.00 52.88 95 MET A C 1
ATOM 737 O O . MET A 1 95 ? 14.533 -10.721 -16.753 1.00 52.88 95 MET A O 1
ATOM 741 N N . PRO A 1 96 ? 13.789 -9.846 -18.697 1.00 54.06 96 PRO A N 1
ATOM 742 C CA . PRO A 1 96 ? 14.687 -8.692 -18.659 1.00 54.06 96 PRO A CA 1
ATOM 743 C C . PRO A 1 96 ? 14.310 -7.749 -17.512 1.00 54.06 96 PRO A C 1
ATOM 745 O O . PRO A 1 96 ? 13.126 -7.609 -17.197 1.00 54.06 96 PRO A O 1
ATOM 748 N N . ALA A 1 97 ? 15.312 -7.086 -16.926 1.00 63.41 97 ALA A N 1
ATOM 749 C CA . ALA A 1 97 ? 15.127 -6.057 -15.906 1.00 63.41 97 ALA A CA 1
ATOM 750 C C . ALA A 1 97 ? 14.080 -5.033 -16.374 1.00 63.41 97 ALA A C 1
ATOM 752 O O . ALA A 1 97 ? 14.266 -4.386 -17.402 1.00 63.41 97 ALA A O 1
ATOM 753 N N . MET A 1 98 ? 12.970 -4.916 -15.643 1.00 71.88 98 MET A N 1
ATOM 754 C CA . MET A 1 98 ? 11.905 -3.965 -15.956 1.00 71.88 98 MET A CA 1
ATOM 755 C C . MET A 1 98 ? 12.024 -2.752 -15.049 1.00 71.88 98 MET A C 1
ATOM 757 O O . MET A 1 98 ? 12.078 -2.878 -13.822 1.00 71.88 98 MET A O 1
ATOM 761 N N . ARG A 1 99 ? 11.998 -1.557 -15.634 1.00 82.69 99 ARG A N 1
ATOM 762 C CA . ARG A 1 99 ? 11.829 -0.329 -14.863 1.00 82.69 99 ARG A CA 1
ATOM 763 C C . ARG A 1 99 ? 10.430 -0.305 -14.244 1.00 82.69 99 ARG A C 1
ATOM 765 O O . ARG A 1 99 ? 9.434 -0.256 -14.962 1.00 82.69 99 ARG A O 1
ATOM 772 N N . VAL A 1 100 ? 10.370 -0.290 -12.912 1.00 87.56 100 VAL A N 1
ATOM 773 C CA . VAL A 1 100 ? 9.140 -0.085 -12.132 1.00 87.56 100 VAL A CA 1
ATOM 774 C C . VAL A 1 100 ? 8.924 1.411 -11.913 1.00 87.56 100 VAL A C 1
ATOM 776 O O . VAL A 1 100 ? 9.807 2.105 -11.409 1.00 87.56 100 VAL A O 1
ATOM 779 N N . PHE A 1 101 ? 7.741 1.910 -12.267 1.00 89.12 101 PHE A N 1
ATOM 780 C CA . PHE A 1 101 ? 7.342 3.299 -12.032 1.00 89.12 101 PHE A CA 1
ATOM 781 C C . PHE A 1 101 ? 6.534 3.448 -10.743 1.00 89.12 101 PHE A C 1
ATOM 783 O O . PHE A 1 101 ? 6.776 4.370 -9.959 1.00 89.12 101 PHE A O 1
ATOM 790 N N . HIS A 1 102 ? 5.591 2.529 -10.508 1.00 92.06 102 HIS A N 1
ATOM 791 C CA . HIS A 1 102 ? 4.662 2.595 -9.384 1.00 92.06 102 HIS A CA 1
ATOM 792 C C . HIS A 1 102 ? 4.331 1.205 -8.842 1.00 92.06 102 HIS A C 1
ATOM 794 O O . HIS A 1 102 ? 4.063 0.287 -9.608 1.00 92.06 102 HIS A O 1
ATOM 800 N N . VAL A 1 103 ? 4.237 1.093 -7.517 1.00 94.62 103 VAL A N 1
ATOM 801 C CA . VAL A 1 103 ? 3.535 0.001 -6.829 1.00 94.62 103 VAL A CA 1
ATOM 802 C C . VAL A 1 103 ? 2.361 0.627 -6.085 1.00 94.62 103 VAL A C 1
ATOM 804 O O . VAL A 1 103 ? 2.560 1.575 -5.320 1.00 94.62 103 VAL A O 1
ATOM 807 N N . TYR A 1 104 ? 1.134 0.193 -6.372 1.00 95.81 104 TYR A N 1
ATOM 808 C CA . TYR A 1 104 ? -0.064 0.916 -5.941 1.00 95.81 104 TYR A CA 1
ATOM 809 C C . TYR A 1 104 ? -1.318 0.042 -5.830 1.00 95.81 104 TYR A C 1
ATOM 811 O O . TYR A 1 104 ? -1.342 -1.114 -6.248 1.00 95.81 104 TYR A O 1
ATOM 819 N N . ASP A 1 105 ? -2.360 0.650 -5.253 1.00 97.56 105 ASP A N 1
ATOM 820 C CA . ASP A 1 105 ? -3.691 0.083 -5.006 1.00 97.56 105 ASP A CA 1
ATOM 821 C C . ASP A 1 105 ? -3.636 -1.297 -4.317 1.00 97.56 105 ASP A C 1
ATOM 823 O O . ASP A 1 105 ? -4.113 -2.289 -4.876 1.00 97.56 105 ASP A O 1
ATOM 827 N N . PRO A 1 106 ? -3.038 -1.376 -3.110 1.00 98.12 106 PRO A N 1
ATOM 828 C CA . PRO A 1 106 ? -2.894 -2.633 -2.393 1.00 98.12 106 PRO A CA 1
ATOM 829 C C . PRO A 1 106 ? -4.250 -3.228 -2.008 1.00 98.12 106 PRO A C 1
ATOM 831 O O . PRO A 1 106 ? -5.200 -2.507 -1.707 1.00 98.12 106 PRO A O 1
ATOM 834 N N . ARG A 1 107 ? -4.330 -4.557 -1.943 1.00 98.12 107 ARG A N 1
ATOM 835 C CA . ARG A 1 107 ? -5.434 -5.314 -1.333 1.00 98.12 107 ARG A CA 1
ATOM 836 C C . ARG A 1 107 ? -4.847 -6.293 -0.338 1.00 98.12 107 ARG A C 1
ATOM 838 O O . ARG A 1 107 ? -3.877 -6.959 -0.673 1.00 98.12 107 ARG A O 1
ATOM 845 N N . ILE A 1 108 ? -5.417 -6.354 0.860 1.00 98.19 108 ILE A N 1
ATOM 846 C CA . ILE A 1 108 ? -4.897 -7.160 1.965 1.00 98.19 108 ILE A CA 1
ATOM 847 C C . ILE A 1 108 ? -5.879 -8.303 2.212 1.00 98.19 108 ILE A C 1
ATOM 849 O O . ILE A 1 108 ? -7.071 -8.051 2.379 1.00 98.19 108 ILE A O 1
ATOM 853 N N . THR A 1 109 ? -5.374 -9.529 2.263 1.00 97.25 109 THR A N 1
ATOM 854 C CA . THR A 1 109 ? -6.148 -10.737 2.556 1.00 97.25 109 THR A CA 1
ATOM 855 C C . THR A 1 109 ? -5.418 -11.527 3.639 1.00 97.25 109 THR A C 1
ATOM 857 O O . THR A 1 109 ? -4.206 -11.705 3.562 1.00 97.25 109 THR A O 1
ATOM 860 N N . MET A 1 110 ? -6.145 -11.998 4.654 1.00 95.31 110 MET A N 1
ATOM 861 C CA . MET A 1 110 ? -5.635 -13.012 5.580 1.00 95.31 110 MET A CA 1
ATOM 862 C C . MET A 1 110 ? -5.814 -14.386 4.930 1.00 95.31 110 MET A C 1
ATOM 864 O O . MET A 1 110 ? -6.947 -14.757 4.635 1.00 95.31 110 MET A O 1
ATOM 868 N N . LEU A 1 111 ? -4.727 -15.122 4.715 1.00 95.44 111 LEU A N 1
ATOM 869 C CA . LEU A 1 111 ? -4.734 -16.464 4.131 1.00 95.44 111 LEU A CA 1
ATOM 870 C C . LEU A 1 111 ? -3.851 -17.371 4.991 1.00 95.44 111 LEU A C 1
ATOM 872 O O . LEU A 1 111 ? -2.688 -17.048 5.209 1.00 95.44 111 LEU A O 1
ATOM 876 N N . ASP A 1 112 ? -4.417 -18.452 5.530 1.00 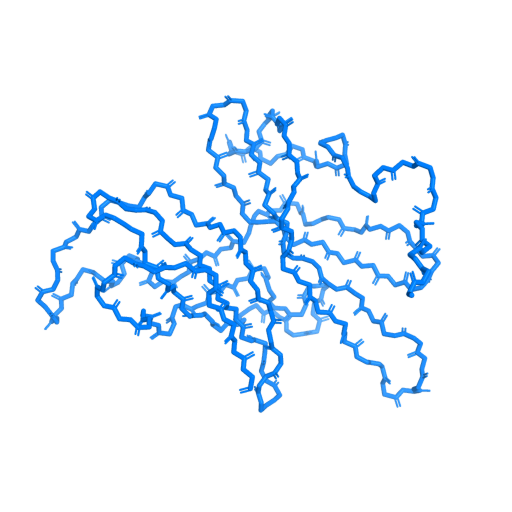93.00 112 ASP A N 1
ATOM 877 C CA . ASP A 1 112 ? -3.719 -19.421 6.394 1.00 93.00 112 ASP A CA 1
ATOM 878 C C . ASP A 1 112 ? -2.910 -18.785 7.544 1.00 93.00 112 ASP A C 1
ATOM 880 O O . ASP A 1 112 ? -1.804 -19.200 7.884 1.00 93.00 112 ASP A O 1
ATOM 884 N N . GLY A 1 113 ? -3.472 -17.740 8.161 1.00 91.94 113 GLY A N 1
ATOM 885 C CA . GLY A 1 113 ? -2.826 -17.011 9.258 1.00 91.94 113 GLY A CA 1
ATOM 886 C C . GLY A 1 113 ? -1.694 -16.077 8.817 1.00 91.94 113 GLY A C 1
ATOM 887 O O . GLY A 1 113 ? -0.965 -15.559 9.666 1.00 91.94 113 GLY A O 1
ATOM 888 N N . GLU A 1 114 ? -1.532 -15.837 7.516 1.00 95.12 114 GLU A N 1
ATOM 889 C CA . GLU A 1 114 ? -0.595 -14.871 6.950 1.00 95.12 114 GLU A CA 1
ATOM 890 C C . GLU A 1 114 ? -1.320 -13.691 6.303 1.00 95.12 114 GLU A C 1
ATOM 892 O O . GLU A 1 114 ? -2.358 -13.836 5.656 1.00 95.12 114 GLU A O 1
ATOM 897 N N . LEU A 1 115 ? -0.745 -12.498 6.445 1.00 97.88 115 LEU A N 1
ATOM 898 C CA . LEU A 1 115 ? -1.203 -11.332 5.705 1.00 97.88 115 LEU A CA 1
ATOM 899 C C . LEU A 1 115 ? -0.557 -11.324 4.324 1.00 97.88 115 LEU A C 1
ATOM 901 O O . LEU A 1 115 ? 0.645 -11.096 4.174 1.00 97.88 115 LEU A O 1
ATOM 905 N N . MET A 1 116 ? -1.396 -11.541 3.324 1.00 98.31 116 MET A N 1
ATOM 906 C CA . MET A 1 116 ? -1.045 -11.498 1.917 1.00 98.31 116 MET A CA 1
ATOM 907 C C . MET A 1 116 ? -1.504 -10.171 1.335 1.00 98.31 116 MET A C 1
ATOM 909 O O . MET A 1 116 ? -2.584 -9.670 1.658 1.00 98.31 116 MET A O 1
ATOM 913 N N . VAL A 1 117 ? -0.692 -9.594 0.459 1.00 98.50 117 VAL A N 1
ATOM 914 C CA . VAL A 1 117 ? -1.023 -8.350 -0.229 1.00 98.50 117 VAL A CA 1
ATOM 915 C C . VAL A 1 117 ? -0.965 -8.584 -1.726 1.00 98.50 117 VAL A C 1
ATOM 917 O O . VAL A 1 117 ? -0.073 -9.263 -2.220 1.00 98.50 117 VAL A O 1
ATOM 920 N N . THR A 1 118 ? -1.896 -8.004 -2.469 1.00 98.12 118 THR A N 1
ATOM 921 C CA . THR A 1 118 ? -1.764 -7.857 -3.922 1.00 98.12 118 THR A CA 1
ATOM 922 C C . THR A 1 118 ? -1.651 -6.389 -4.279 1.00 98.12 118 THR A C 1
ATOM 924 O O . THR A 1 118 ? -2.288 -5.552 -3.641 1.00 98.12 118 THR A O 1
ATOM 927 N N . THR A 1 119 ? -0.827 -6.055 -5.270 1.00 97.94 119 THR A N 1
ATOM 928 C CA . THR A 1 119 ? -0.677 -4.678 -5.767 1.00 97.94 119 THR A CA 1
ATOM 929 C C . THR A 1 119 ? -0.601 -4.656 -7.286 1.00 97.94 119 THR A C 1
ATOM 931 O O . THR A 1 119 ? -0.164 -5.619 -7.921 1.00 97.94 119 THR A O 1
ATOM 934 N N . ALA A 1 120 ? -0.996 -3.529 -7.873 1.00 96.06 120 ALA A N 1
ATOM 935 C CA . ALA A 1 120 ? -0.640 -3.209 -9.243 1.00 96.06 120 ALA A CA 1
ATOM 936 C C . ALA A 1 120 ? 0.800 -2.673 -9.279 1.00 96.06 120 ALA A C 1
ATOM 938 O O . ALA A 1 120 ? 1.157 -1.766 -8.521 1.00 96.06 120 ALA A O 1
ATOM 939 N N . VAL A 1 121 ? 1.616 -3.220 -10.176 1.00 93.75 121 VAL A N 1
ATOM 940 C CA . VAL A 1 121 ? 2.995 -2.801 -10.438 1.00 93.75 121 VAL A CA 1
ATOM 941 C C . VAL A 1 121 ? 3.048 -2.256 -11.858 1.00 93.75 121 VAL A C 1
ATOM 943 O O . VAL A 1 121 ? 2.908 -3.004 -12.821 1.00 93.75 121 VAL A O 1
ATOM 946 N N . ASP A 1 122 ? 3.174 -0.941 -11.999 1.00 91.94 122 ASP A N 1
ATOM 947 C CA . ASP A 1 122 ? 3.320 -0.279 -13.297 1.00 91.94 122 ASP A CA 1
ATOM 948 C C . ASP A 1 122 ? 4.782 -0.284 -13.728 1.00 91.94 122 ASP A C 1
ATOM 950 O O . ASP A 1 122 ? 5.673 0.103 -12.962 1.00 91.94 122 ASP A O 1
ATOM 954 N N . THR A 1 123 ? 5.018 -0.735 -14.953 1.00 88.44 123 THR A N 1
ATOM 955 C CA . THR A 1 123 ? 6.348 -0.931 -15.523 1.00 88.44 123 THR A CA 1
ATOM 956 C C . THR A 1 123 ? 6.399 -0.401 -16.948 1.00 88.44 123 THR A C 1
ATOM 958 O O . THR A 1 123 ? 5.373 -0.140 -17.574 1.00 88.44 123 THR A O 1
ATOM 961 N N . GLU A 1 124 ? 7.597 -0.319 -17.521 1.00 87.19 124 GLU A N 1
ATOM 962 C CA . GLU A 1 124 ? 7.760 0.011 -18.944 1.00 87.19 124 GLU A CA 1
ATOM 963 C C . GLU A 1 124 ? 7.158 -1.027 -19.912 1.00 87.19 124 GLU A C 1
ATOM 965 O O . GLU A 1 124 ? 6.988 -0.731 -21.091 1.00 87.19 124 GLU A O 1
ATOM 970 N N . ARG A 1 125 ? 6.802 -2.227 -19.429 1.00 84.69 125 ARG A N 1
ATOM 971 C CA . ARG A 1 125 ? 6.203 -3.318 -20.221 1.00 84.69 125 ARG A CA 1
ATOM 972 C C . ARG A 1 125 ? 4.721 -3.546 -19.907 1.00 84.69 125 ARG A C 1
ATOM 974 O O . ARG A 1 125 ? 4.188 -4.615 -20.212 1.00 84.69 125 ARG A O 1
ATOM 981 N N . GLY A 1 126 ? 4.075 -2.556 -19.297 1.00 88.88 126 GLY A N 1
ATOM 982 C CA . GLY A 1 126 ? 2.682 -2.613 -18.869 1.00 88.88 126 GLY A CA 1
ATOM 983 C C . GLY A 1 126 ? 2.535 -2.899 -17.377 1.00 88.88 126 GLY A C 1
ATOM 984 O O . GL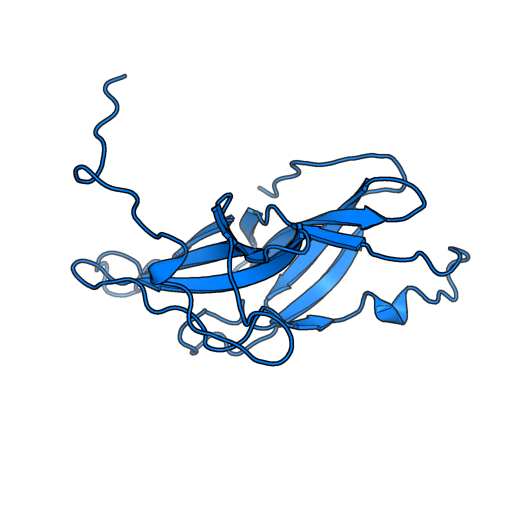Y A 1 126 ? 3.492 -2.808 -16.602 1.00 88.88 126 GLY A O 1
ATOM 985 N N . CYS A 1 127 ? 1.314 -3.211 -16.951 1.00 91.88 127 CYS A N 1
ATOM 986 C CA . CYS A 1 127 ? 0.993 -3.345 -15.532 1.00 91.88 127 CYS A CA 1
ATOM 987 C C . CYS A 1 127 ? 0.902 -4.813 -15.108 1.00 91.88 127 CYS A C 1
ATOM 989 O O . CYS A 1 127 ? 0.254 -5.612 -15.776 1.00 91.88 127 CYS A O 1
ATOM 991 N N . ARG A 1 128 ? 1.550 -5.185 -14.006 1.00 92.25 128 ARG A N 1
ATOM 992 C CA . ARG A 1 128 ? 1.548 -6.550 -13.469 1.00 92.25 128 ARG A CA 1
ATOM 993 C C . ARG A 1 128 ? 0.855 -6.599 -12.116 1.00 92.25 128 ARG A C 1
ATOM 995 O O . ARG A 1 128 ? 0.891 -5.632 -11.359 1.00 92.25 128 ARG A O 1
ATOM 1002 N N . LEU A 1 129 ? 0.268 -7.746 -11.799 1.00 95.00 129 LEU A N 1
ATOM 1003 C CA . LEU A 1 129 ? -0.286 -8.022 -10.479 1.00 95.00 129 LEU A CA 1
ATOM 1004 C C . LEU A 1 129 ? 0.758 -8.779 -9.658 1.00 95.00 129 LEU A C 1
ATOM 1006 O O . LEU A 1 129 ? 1.043 -9.940 -9.951 1.00 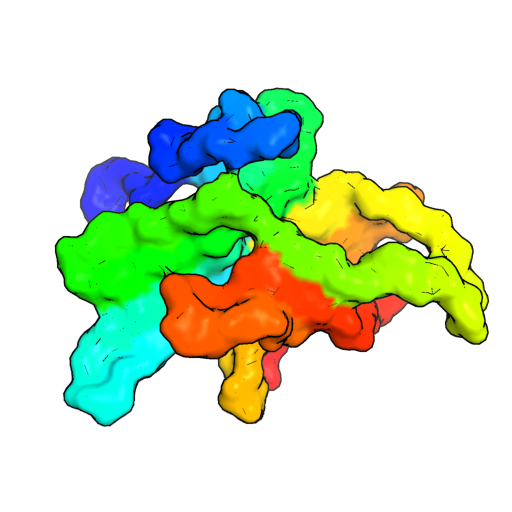95.00 129 LEU A O 1
ATOM 1010 N N . ALA A 1 130 ? 1.327 -8.118 -8.656 1.00 94.81 130 ALA A N 1
ATOM 1011 C CA . ALA A 1 130 ? 2.268 -8.734 -7.728 1.00 94.81 130 ALA A CA 1
ATOM 1012 C C . ALA A 1 130 ? 1.542 -9.265 -6.492 1.00 94.81 130 ALA A C 1
ATOM 1014 O O . ALA A 1 130 ? 0.579 -8.653 -6.020 1.00 94.81 130 ALA A O 1
ATOM 1015 N N . ILE A 1 131 ? 2.032 -10.387 -5.973 1.00 96.81 131 ILE A N 1
ATOM 1016 C CA . ILE A 1 131 ? 1.597 -11.017 -4.731 1.00 96.81 131 ILE A CA 1
ATOM 1017 C C . ILE A 1 131 ? 2.739 -10.904 -3.728 1.00 96.81 131 ILE A C 1
ATOM 1019 O O . ILE A 1 131 ? 3.883 -11.243 -4.036 1.00 96.81 131 ILE A O 1
ATOM 1023 N N . TRP A 1 132 ? 2.416 -10.452 -2.526 1.00 97.75 132 TRP A N 1
ATOM 1024 C CA . TRP A 1 132 ? 3.364 -10.183 -1.459 1.00 97.75 132 TRP A CA 1
ATOM 1025 C C . TRP A 1 132 ? 2.941 -10.866 -0.171 1.00 97.75 132 TRP A C 1
ATOM 1027 O O . TRP A 1 132 ? 1.747 -11.014 0.097 1.00 97.75 132 TRP A O 1
ATOM 1037 N N . ARG A 1 133 ? 3.927 -11.193 0.654 1.00 98.00 133 ARG A N 1
ATOM 1038 C CA . ARG A 1 133 ? 3.752 -11.615 2.040 1.00 98.00 133 ARG A CA 1
ATOM 1039 C C . ARG A 1 133 ? 4.191 -10.491 2.973 1.00 98.00 133 ARG A C 1
ATOM 1041 O O . ARG A 1 133 ? 5.233 -9.879 2.747 1.00 98.00 133 ARG A O 1
ATOM 1048 N N . ALA A 1 134 ? 3.420 -10.234 4.026 1.00 98.25 134 ALA A N 1
ATOM 1049 C CA . ALA A 1 134 ? 3.863 -9.384 5.127 1.00 98.25 134 ALA A CA 1
ATOM 1050 C C . ALA A 1 134 ? 5.066 -10.016 5.841 1.00 98.25 134 ALA A C 1
ATOM 1052 O O . ALA A 1 134 ? 4.987 -11.156 6.299 1.00 98.25 134 ALA A O 1
ATOM 1053 N N . ALA A 1 135 ? 6.163 -9.271 5.932 1.00 97.56 135 ALA A N 1
ATOM 1054 C CA . ALA A 1 135 ? 7.455 -9.760 6.415 1.00 97.56 135 ALA A CA 1
ATOM 1055 C C . ALA A 1 135 ? 8.056 -8.907 7.545 1.00 97.56 135 ALA A C 1
ATOM 1057 O O . ALA A 1 135 ? 9.155 -9.187 8.018 1.00 97.56 135 ALA A O 1
ATOM 1058 N N . GLY A 1 136 ? 7.362 -7.853 7.980 1.00 96.38 136 GLY A N 1
ATOM 1059 C CA . GLY A 1 136 ? 7.737 -7.099 9.174 1.00 96.38 136 GLY A CA 1
ATOM 1060 C C . GLY A 1 136 ? 7.323 -7.800 10.476 1.00 96.38 136 GLY A C 1
ATOM 1061 O O . GLY A 1 136 ? 6.925 -8.968 10.495 1.00 96.38 136 GLY A O 1
ATOM 1062 N N . SER A 1 137 ? 7.364 -7.066 11.587 1.00 94.00 137 SER A N 1
ATOM 1063 C CA . SER A 1 137 ? 7.007 -7.613 12.899 1.00 94.00 137 SER A CA 1
ATOM 1064 C C . SER A 1 137 ? 5.492 -7.772 13.051 1.00 94.00 137 SER A C 1
ATOM 1066 O O . SER A 1 137 ? 4.745 -6.789 13.061 1.00 94.00 137 SER A O 1
ATOM 1068 N N . ARG A 1 138 ? 5.025 -9.014 13.243 1.00 90.38 138 ARG A N 1
ATOM 1069 C CA . ARG A 1 138 ? 3.597 -9.320 13.465 1.00 90.38 138 ARG A CA 1
ATOM 1070 C C . ARG A 1 138 ? 3.031 -8.657 14.725 1.00 90.38 138 ARG A C 1
ATOM 1072 O O . ARG A 1 138 ? 1.885 -8.211 14.706 1.00 90.38 138 ARG A O 1
ATOM 1079 N N . ASP A 1 139 ? 3.852 -8.508 15.760 1.00 89.00 139 ASP A N 1
ATOM 1080 C CA . ASP A 1 139 ? 3.470 -7.865 17.025 1.00 89.00 139 ASP A CA 1
ATOM 1081 C C . ASP A 1 139 ? 3.562 -6.329 16.964 1.00 89.00 139 ASP A C 1
ATOM 1083 O O . ASP A 1 139 ? 3.188 -5.628 17.906 1.00 89.00 139 ASP A O 1
ATOM 1087 N N . GLY A 1 140 ? 4.042 -5.783 15.842 1.00 89.62 140 GLY A N 1
ATOM 1088 C CA . GLY A 1 140 ? 4.159 -4.350 15.614 1.00 89.62 140 GLY A CA 1
ATOM 1089 C C . GLY A 1 140 ? 2.820 -3.635 15.394 1.00 89.62 140 GLY A C 1
ATOM 1090 O O . GLY A 1 140 ? 1.740 -4.226 15.241 1.00 89.62 140 GLY A O 1
ATOM 1091 N N . ASP A 1 141 ? 2.896 -2.306 15.305 1.00 91.31 141 ASP A N 1
ATOM 1092 C CA . ASP A 1 141 ? 1.739 -1.425 15.096 1.00 91.31 141 ASP A CA 1
ATOM 1093 C C . ASP A 1 141 ? 0.973 -1.709 13.794 1.00 91.31 141 ASP A C 1
ATOM 1095 O O . ASP A 1 141 ? -0.236 -1.464 13.728 1.00 91.31 141 ASP A O 1
ATOM 1099 N N . PHE A 1 142 ? 1.651 -2.279 12.794 1.00 96.62 142 PHE A N 1
ATOM 1100 C CA . PHE A 1 142 ? 1.111 -2.532 11.457 1.00 96.62 142 PHE A CA 1
ATOM 1101 C C . PHE A 1 142 ? 1.073 -4.023 11.071 1.00 96.62 142 PHE A C 1
ATOM 1103 O O . PHE A 1 142 ? 0.794 -4.335 9.918 1.00 96.62 142 PHE A O 1
ATOM 1110 N N . ALA A 1 143 ? 1.271 -4.947 12.025 1.00 95.38 143 ALA A N 1
ATOM 1111 C CA . ALA A 1 143 ? 1.242 -6.407 11.804 1.00 95.38 143 ALA A CA 1
ATOM 1112 C C . ALA A 1 143 ? 2.153 -6.886 10.662 1.00 95.38 143 ALA A C 1
ATOM 1114 O O . ALA A 1 143 ? 1.772 -7.735 9.857 1.00 95.38 143 ALA A O 1
ATOM 1115 N N . GLY A 1 144 ? 3.349 -6.318 10.570 1.00 97.19 144 GLY A N 1
ATOM 1116 C CA . GLY A 1 144 ? 4.346 -6.693 9.583 1.00 97.19 144 GLY A CA 1
ATOM 1117 C C . GLY A 1 144 ? 4.109 -6.136 8.184 1.00 97.19 144 GLY A C 1
ATOM 1118 O O . GLY A 1 144 ? 4.897 -6.421 7.287 1.00 97.19 144 GLY A O 1
ATOM 1119 N N . LEU A 1 145 ? 3.057 -5.338 7.973 1.00 98.31 145 LEU A N 1
ATOM 1120 C CA . LEU A 1 145 ? 2.747 -4.723 6.680 1.00 98.31 145 LEU A CA 1
ATOM 1121 C C . LEU A 1 145 ? 3.672 -3.547 6.326 1.00 98.31 145 LEU A C 1
ATOM 1123 O O . LEU A 1 145 ? 3.579 -3.017 5.222 1.00 98.31 145 LEU A O 1
ATOM 1127 N N . GLU A 1 146 ? 4.567 -3.137 7.227 1.00 97.25 146 GLU A N 1
ATOM 1128 C CA . GLU A 1 146 ? 5.649 -2.188 6.950 1.00 97.25 146 GLU A CA 1
ATOM 1129 C C . GLU A 1 146 ? 6.713 -2.734 5.985 1.00 97.25 146 GLU A C 1
ATOM 1131 O O . GLU A 1 146 ? 7.417 -1.956 5.343 1.00 97.25 146 GLU A O 1
ATOM 1136 N N . ARG A 1 147 ? 6.793 -4.060 5.827 1.00 97.75 147 ARG A N 1
ATOM 1137 C CA . ARG A 1 147 ? 7.702 -4.736 4.898 1.00 97.75 147 ARG A CA 1
ATOM 1138 C C . ARG A 1 147 ? 6.948 -5.819 4.139 1.00 97.75 147 ARG A C 1
ATOM 1140 O O . ARG A 1 147 ? 6.305 -6.674 4.743 1.00 97.75 147 ARG A O 1
ATOM 1147 N N . LEU A 1 148 ? 7.034 -5.791 2.815 1.00 98.25 148 LEU A N 1
ATOM 1148 C CA . LEU A 1 148 ? 6.374 -6.737 1.924 1.00 98.25 148 LEU A CA 1
ATOM 1149 C C . LEU A 1 148 ? 7.410 -7.478 1.083 1.00 98.25 148 LEU A C 1
ATOM 1151 O O . LEU A 1 148 ? 8.133 -6.871 0.294 1.00 98.25 148 LEU A O 1
ATOM 1155 N N . GLU A 1 149 ? 7.448 -8.797 1.231 1.00 96.69 149 GLU A N 1
ATOM 1156 C CA . GLU A 1 149 ? 8.308 -9.679 0.446 1.00 96.69 149 GLU A CA 1
ATOM 1157 C C . GLU A 1 149 ? 7.543 -10.225 -0.754 1.00 96.69 149 GLU A C 1
ATOM 1159 O O . GLU A 1 149 ? 6.439 -10.758 -0.622 1.00 96.69 149 GLU A O 1
ATOM 1164 N N . LEU A 1 150 ? 8.117 -10.053 -1.943 1.00 94.56 150 LEU A N 1
ATOM 1165 C CA . LEU A 1 150 ? 7.531 -10.524 -3.187 1.00 94.56 150 LEU A CA 1
ATOM 1166 C C . LEU A 1 150 ? 7.491 -12.053 -3.199 1.00 94.56 150 LEU A C 1
ATOM 1168 O O . LEU A 1 150 ? 8.522 -12.711 -3.098 1.00 94.56 150 LEU A O 1
ATOM 1172 N N . ILE A 1 151 ? 6.301 -12.612 -3.401 1.00 94.19 151 ILE A N 1
ATOM 1173 C CA . ILE A 1 151 ? 6.125 -14.038 -3.695 1.00 94.19 151 ILE A CA 1
ATOM 1174 C C . ILE A 1 151 ? 6.247 -14.272 -5.200 1.00 94.19 151 ILE A C 1
ATOM 1176 O O . ILE A 1 151 ? 6.851 -15.246 -5.641 1.00 94.19 151 ILE A O 1
ATOM 1180 N N . GLY A 1 152 ? 5.674 -13.373 -6.000 1.00 91.19 152 GLY A N 1
ATOM 1181 C CA . GLY A 1 152 ? 5.740 -13.441 -7.452 1.00 91.19 152 GLY A CA 1
ATOM 1182 C C . GLY A 1 152 ? 4.670 -12.593 -8.126 1.00 91.19 152 GLY A C 1
ATOM 1183 O O . GLY A 1 152 ? 3.956 -11.823 -7.482 1.00 91.19 152 GLY A O 1
ATOM 1184 N N . PHE A 1 153 ? 4.553 -12.753 -9.440 1.00 90.94 153 PHE A N 1
ATOM 1185 C CA . PHE A 1 153 ? 3.498 -12.141 -10.240 1.00 90.94 153 PHE A CA 1
ATOM 1186 C C . PHE A 1 153 ? 2.437 -13.184 -10.591 1.00 90.94 153 PHE A C 1
ATOM 1188 O O . PHE A 1 153 ? 2.764 -14.335 -10.865 1.00 90.94 153 PHE A O 1
ATOM 1195 N N . ALA A 1 154 ? 1.167 -12.780 -10.627 1.00 87.94 154 ALA A N 1
ATOM 1196 C CA . ALA A 1 154 ? 0.056 -13.675 -10.969 1.00 87.94 154 ALA A CA 1
ATOM 1197 C C . ALA A 1 154 ? 0.038 -14.110 -12.453 1.00 87.94 154 ALA A C 1
ATOM 1199 O O . ALA A 1 154 ? -0.782 -14.934 -12.849 1.00 87.94 154 ALA A O 1
ATOM 1200 N N . GLY A 1 155 ? 0.907 -13.529 -13.282 1.00 80.88 155 GLY A N 1
ATOM 1201 C CA . GLY A 1 155 ? 1.033 -13.806 -14.707 1.00 80.88 155 GLY A CA 1
ATOM 1202 C C . GLY A 1 155 ? 1.913 -12.768 -15.406 1.00 80.88 155 GLY A C 1
ATOM 1203 O O . GLY A 1 155 ? 2.468 -11.868 -14.772 1.00 80.88 155 GLY A O 1
ATOM 1204 N N . ASP A 1 156 ? 2.023 -12.887 -16.725 1.00 76.62 156 ASP A N 1
ATOM 1205 C CA . ASP A 1 156 ? 2.846 -12.040 -17.597 1.00 76.62 156 ASP A CA 1
ATOM 1206 C C . ASP A 1 156 ? 2.043 -11.012 -18.419 1.00 76.62 156 ASP A C 1
ATOM 1208 O O . ASP A 1 156 ? 2.636 -10.115 -19.029 1.00 76.62 156 ASP A O 1
ATOM 1212 N N . HIS A 1 157 ? 0.713 -11.112 -18.402 1.00 83.88 157 HIS A N 1
ATOM 1213 C CA . HIS A 1 157 ? -0.208 -10.212 -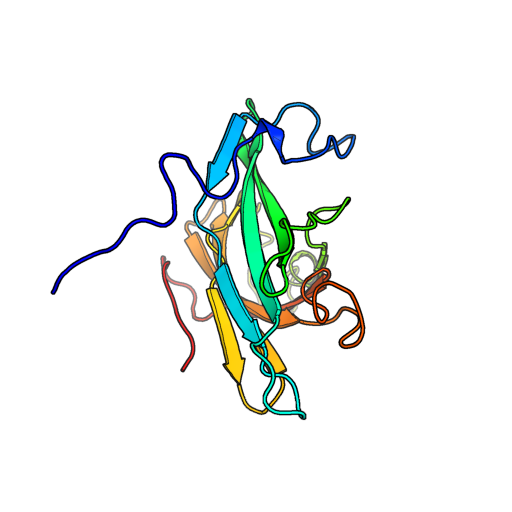19.088 1.00 83.88 157 HIS A CA 1
ATOM 1214 C C . HIS A 1 157 ? -0.530 -8.960 -18.264 1.00 83.88 157 HIS A C 1
ATOM 1216 O O . HIS A 1 157 ? -0.316 -8.895 -17.050 1.00 83.88 157 HIS A O 1
ATOM 1222 N N . ASP A 1 158 ? -1.077 -7.953 -18.942 1.00 89.75 158 ASP A N 1
ATOM 1223 C CA . ASP A 1 158 ? -1.531 -6.727 -18.301 1.00 89.75 158 ASP A CA 1
ATOM 1224 C C . ASP A 1 158 ? -2.748 -6.998 -17.414 1.00 89.75 158 ASP A C 1
ATOM 1226 O O . ASP A 1 158 ? -3.840 -7.293 -17.898 1.00 89.75 158 ASP A O 1
ATOM 1230 N N . THR A 1 159 ? -2.561 -6.898 -16.098 1.00 91.06 159 THR A N 1
ATOM 1231 C CA . THR A 1 159 ? -3.622 -7.171 -15.125 1.00 91.06 159 THR A CA 1
ATOM 1232 C C . THR A 1 159 ? -3.506 -6.292 -13.884 1.00 91.06 159 THR A C 1
ATOM 1234 O O . THR A 1 159 ? -2.421 -5.868 -13.481 1.00 91.06 159 THR A O 1
ATOM 1237 N N . ARG A 1 160 ? -4.664 -5.963 -13.306 1.00 91.69 160 ARG A N 1
ATOM 1238 C CA . ARG A 1 160 ? -4.846 -5.081 -12.143 1.00 91.69 160 ARG A CA 1
ATOM 1239 C C . ARG A 1 160 ? -6.035 -5.579 -11.326 1.00 91.69 160 ARG A C 1
ATOM 1241 O O . ARG A 1 160 ? -6.834 -6.369 -11.815 1.00 91.69 160 ARG A O 1
ATOM 1248 N N . ASN A 1 161 ? -6.213 -5.034 -10.123 1.00 90.50 161 ASN A N 1
ATOM 1249 C CA . ASN A 1 161 ? -7.383 -5.290 -9.269 1.00 90.50 161 ASN A CA 1
ATOM 1250 C C . ASN A 1 161 ? -7.561 -6.750 -8.818 1.00 90.50 161 ASN A C 1
ATOM 1252 O O . ASN A 1 161 ? -8.675 -7.137 -8.466 1.00 90.50 161 ASN A O 1
ATOM 1256 N N . GLY A 1 162 ? -6.491 -7.547 -8.799 1.00 93.12 162 GLY A N 1
ATOM 1257 C CA . GLY A 1 162 ? -6.540 -8.884 -8.215 1.00 93.12 162 GLY A CA 1
ATOM 1258 C C . GLY A 1 162 ? -6.861 -8.844 -6.723 1.00 93.12 162 GLY A C 1
ATOM 1259 O O . GLY A 1 162 ? -6.551 -7.874 -6.032 1.00 93.12 162 GLY A O 1
ATOM 1260 N N . VAL A 1 163 ? -7.515 -9.898 -6.246 1.00 92.75 163 VAL A N 1
ATOM 1261 C CA . VAL A 1 163 ? -7.854 -10.118 -4.838 1.00 92.75 163 VAL A CA 1
ATOM 1262 C C . VAL A 1 163 ? -7.669 -11.607 -4.560 1.00 92.75 163 VAL A C 1
ATOM 1264 O O . VAL A 1 163 ? -8.051 -12.430 -5.390 1.00 92.75 163 VAL A O 1
ATOM 1267 N N . LEU A 1 164 ? -7.070 -11.937 -3.419 1.00 93.31 164 LEU A N 1
ATOM 1268 C CA . LEU A 1 164 ? -6.958 -13.313 -2.930 1.00 93.31 164 LEU A CA 1
ATOM 1269 C C . LEU A 1 164 ? -8.155 -13.622 -2.025 1.00 93.31 164 LEU A C 1
ATOM 1271 O O . LEU A 1 164 ? -8.643 -12.712 -1.344 1.00 93.31 164 LEU A O 1
ATOM 1275 N N . PHE A 1 165 ? -8.602 -14.875 -2.009 1.00 87.69 165 PHE A N 1
ATOM 1276 C CA . PHE A 1 165 ? -9.708 -15.374 -1.191 1.00 87.69 165 PHE A CA 1
ATOM 1277 C C . PHE A 1 165 ? -9.429 -16.795 -0.709 1.00 87.69 165 PHE A C 1
ATOM 1279 O O . PHE A 1 165 ? -8.627 -17.483 -1.381 1.00 87.69 165 PHE A O 1
#

Radius of gyration: 16.45 Å; chains: 1; bounding box: 47×37×44 Å